Protein AF-A0A6B3IAJ5-F1 (afdb_monomer_lite)

pLDDT: mean 79.94, std 18.87, range [43.12, 98.06]

Radius of gyration: 25.72 Å; chains: 1; bounding box: 43×49×68 Å

Foldseek 3Di:
DDDDDDDDDDDDDDDDDPDPPDPPPPPPDPDDDCCRVVVQLLLQQLQADVDDDDPPDSHHPVSVCCVVVNPVPDDGDGDPPGDGDPPHD

Secondary structure (DSSP, 8-state):
---------------------S-TTSS--SS--HHHHTHHHHHHHHHH--S---TT-SS-HHHHHHHHH--TTPPP---TT--PPTT--

Sequence (89 aa):
MTDNTTTTMDSTTTDGVPGHATALGREQRQVTPPEDRYATELAFLAAHDPGPRPPGWLLTPRAVVTFVMGSAGEALSLPKDARPGAGVP

Structure (mmCIF, N/CA/C/O backbone):
data_AF-A0A6B3IAJ5-F1
#
_entry.id   AF-A0A6B3IAJ5-F1
#
loop_
_atom_site.group_PDB
_atom_site.id
_atom_site.type_symbol
_atom_site.label_atom_id
_atom_site.label_alt_id
_atom_site.label_comp_id
_atom_site.label_asym_id
_atom_site.label_entity_id
_atom_site.label_seq_id
_atom_site.pdbx_PDB_ins_code
_atom_site.Cartn_x
_atom_site.Cartn_y
_atom_site.Cartn_z
_atom_site.occupancy
_atom_site.B_iso_or_equiv
_atom_site.auth_seq_id
_atom_site.auth_comp_id
_atom_site.auth_asym_id
_atom_site.auth_atom_id
_atom_site.pdbx_PDB_model_num
ATOM 1 N N . MET A 1 1 ? 27.180 34.582 -50.756 1.00 44.97 1 MET A N 1
ATOM 2 C CA . MET A 1 1 ? 27.244 33.299 -51.481 1.00 44.97 1 MET A CA 1
ATOM 3 C C . MET A 1 1 ? 28.486 32.612 -50.973 1.00 44.97 1 MET A C 1
ATOM 5 O O . MET A 1 1 ? 29.573 33.066 -51.296 1.00 44.97 1 MET A O 1
ATOM 9 N N . THR A 1 2 ? 28.318 31.658 -50.064 1.00 43.12 2 THR A N 1
ATOM 10 C CA . THR A 1 2 ? 29.432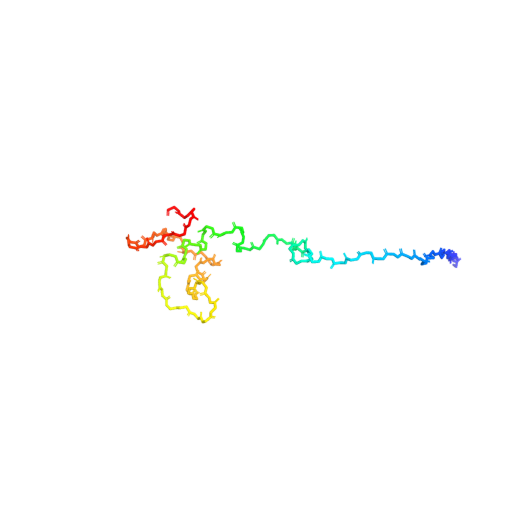 30.939 -49.445 1.00 43.12 2 THR A CA 1
ATOM 11 C C . THR A 1 2 ? 29.069 29.467 -49.502 1.00 43.12 2 THR A C 1
ATOM 13 O O . THR A 1 2 ? 28.044 29.061 -48.953 1.00 43.12 2 THR A O 1
ATOM 16 N N . ASP A 1 3 ? 29.855 28.722 -50.263 1.00 47.78 3 ASP A N 1
ATOM 17 C CA . ASP A 1 3 ? 29.647 27.319 -50.590 1.00 47.78 3 ASP A CA 1
ATOM 18 C C . ASP A 1 3 ? 29.909 26.426 -49.367 1.00 47.78 3 ASP A C 1
ATOM 20 O O . ASP A 1 3 ? 30.911 26.591 -48.671 1.00 47.78 3 ASP A O 1
ATOM 24 N N . ASN A 1 4 ? 29.003 25.480 -49.095 1.00 51.16 4 ASN A N 1
ATOM 25 C CA . ASN A 1 4 ? 29.183 24.449 -48.072 1.00 51.16 4 ASN A CA 1
ATOM 26 C C . ASN A 1 4 ? 29.501 23.112 -48.753 1.00 51.16 4 ASN A C 1
ATOM 28 O O . ASN A 1 4 ? 28.626 22.476 -49.344 1.00 51.16 4 ASN A O 1
ATOM 32 N N . THR A 1 5 ? 30.767 22.709 -48.686 1.00 59.34 5 THR A N 1
ATOM 33 C CA . THR A 1 5 ? 31.272 21.465 -49.266 1.00 59.34 5 THR A CA 1
ATOM 34 C C . THR A 1 5 ? 30.853 20.266 -48.414 1.00 59.34 5 THR A C 1
ATOM 36 O O . THR A 1 5 ? 31.206 20.148 -47.244 1.00 59.34 5 THR A O 1
ATOM 39 N N . THR A 1 6 ? 30.102 19.366 -49.043 1.00 52.03 6 THR A N 1
ATOM 40 C CA . THR A 1 6 ? 29.682 18.055 -48.533 1.00 52.03 6 THR A CA 1
ATOM 41 C C . THR A 1 6 ? 30.868 17.089 -48.463 1.00 52.03 6 THR A C 1
ATOM 43 O O . THR A 1 6 ? 31.551 16.892 -49.466 1.00 52.03 6 THR A O 1
ATOM 46 N N . THR A 1 7 ? 31.061 16.435 -47.314 1.00 59.75 7 THR A N 1
ATOM 47 C CA . THR A 1 7 ? 31.967 15.285 -47.149 1.00 59.75 7 THR A CA 1
ATOM 48 C C . THR A 1 7 ? 31.145 14.047 -46.802 1.00 59.75 7 THR A C 1
ATOM 50 O O . THR A 1 7 ? 30.576 13.945 -45.718 1.00 59.75 7 THR A O 1
ATOM 53 N N . THR A 1 8 ? 31.102 13.115 -47.751 1.00 60.91 8 THR A N 1
ATOM 54 C CA . THR A 1 8 ? 30.589 11.745 -47.632 1.00 60.91 8 THR A CA 1
ATOM 55 C C . THR A 1 8 ? 31.697 10.843 -47.094 1.00 60.91 8 THR A C 1
ATOM 57 O O . THR A 1 8 ? 32.784 10.839 -47.667 1.00 60.91 8 THR A O 1
ATOM 60 N N . MET A 1 9 ? 31.422 10.029 -46.072 1.00 57.47 9 MET A N 1
ATOM 61 C CA . MET A 1 9 ? 32.174 8.792 -45.835 1.00 57.47 9 MET A CA 1
ATOM 62 C C . MET A 1 9 ? 31.228 7.645 -45.461 1.00 57.47 9 MET A C 1
ATOM 64 O O . MET A 1 9 ? 30.433 7.741 -44.531 1.00 57.47 9 MET A O 1
ATOM 68 N N . ASP A 1 10 ? 31.338 6.596 -46.273 1.00 56.72 10 ASP A N 1
ATOM 69 C CA . ASP A 1 10 ? 30.730 5.270 -46.208 1.00 56.72 10 ASP A CA 1
ATOM 70 C C . ASP A 1 10 ? 31.424 4.407 -45.134 1.00 56.72 10 ASP A C 1
ATOM 72 O O . ASP A 1 10 ? 32.630 4.550 -44.917 1.00 56.72 10 ASP A O 1
ATOM 76 N N . SER A 1 11 ? 30.689 3.526 -44.448 1.00 55.22 11 SER A N 1
ATOM 77 C CA . SER A 1 11 ? 31.273 2.445 -43.632 1.00 55.22 11 SER A CA 1
ATOM 78 C C . SER A 1 11 ? 30.298 1.271 -43.471 1.00 55.22 11 SER A C 1
ATOM 80 O O . SER A 1 11 ? 29.477 1.217 -42.559 1.00 55.22 11 SER A O 1
ATOM 82 N N . THR A 1 12 ? 30.385 0.370 -44.448 1.00 54.16 12 THR A N 1
ATOM 83 C CA . THR A 1 12 ? 30.465 -1.105 -44.385 1.00 54.16 12 THR A CA 1
ATOM 84 C C . THR A 1 12 ? 29.818 -1.880 -43.217 1.00 54.16 12 THR A C 1
ATOM 86 O O . THR A 1 12 ? 30.259 -1.853 -42.073 1.00 54.16 12 THR A O 1
ATOM 89 N N . THR A 1 13 ? 28.843 -2.717 -43.589 1.00 62.12 13 THR A N 1
ATOM 90 C CA . THR A 1 13 ? 28.310 -3.896 -42.870 1.00 62.12 13 THR A CA 1
ATOM 91 C C . THR A 1 13 ? 29.303 -5.069 -42.891 1.00 62.12 13 THR A C 1
ATOM 93 O O . THR A 1 13 ? 29.892 -5.274 -43.950 1.00 62.12 13 THR A O 1
ATOM 96 N N . THR A 1 14 ? 29.429 -5.872 -41.809 1.00 57.97 14 THR A N 1
ATOM 97 C CA . THR A 1 14 ? 29.433 -7.371 -41.817 1.00 57.97 14 THR A CA 1
ATOM 98 C C . THR A 1 14 ? 29.656 -8.012 -40.420 1.00 57.97 14 THR A C 1
ATOM 100 O O . THR A 1 14 ? 30.541 -7.607 -39.675 1.00 57.97 14 THR A O 1
ATOM 103 N N . ASP A 1 15 ? 28.859 -9.066 -40.175 1.00 49.78 15 ASP A N 1
ATOM 104 C CA . ASP A 1 15 ? 29.000 -10.261 -39.310 1.00 49.78 15 ASP A CA 1
ATOM 105 C C . ASP A 1 15 ? 28.749 -10.287 -37.787 1.00 49.78 15 ASP A C 1
ATOM 107 O O . ASP A 1 15 ? 29.458 -9.697 -36.980 1.00 49.78 15 ASP A O 1
ATOM 111 N N . GLY A 1 16 ? 27.830 -11.200 -37.418 1.00 45.69 16 GLY A N 1
ATOM 112 C CA . GLY A 1 16 ? 28.018 -12.136 -36.302 1.00 45.69 16 GLY A CA 1
ATOM 113 C C . GLY A 1 16 ? 27.229 -11.856 -35.022 1.00 45.69 16 GLY A C 1
ATOM 114 O O . GLY A 1 16 ? 27.782 -11.320 -34.069 1.00 45.69 16 GLY A O 1
ATOM 115 N N . VAL A 1 17 ? 25.969 -12.304 -34.932 1.00 52.66 17 VAL A N 1
ATOM 116 C CA . VAL A 1 17 ? 25.213 -12.274 -33.664 1.00 52.66 17 VAL A CA 1
ATOM 117 C C . VAL A 1 17 ? 25.114 -13.675 -33.048 1.00 52.66 17 VAL A C 1
ATOM 119 O O . VAL A 1 17 ? 24.278 -14.471 -33.484 1.00 52.66 17 VAL A O 1
ATOM 122 N N . PRO A 1 18 ? 25.908 -14.004 -32.012 1.00 51.03 18 PRO A N 1
ATOM 123 C CA . PRO A 1 18 ? 25.627 -15.151 -31.168 1.00 51.03 18 PRO A CA 1
ATOM 124 C C . PRO A 1 18 ? 24.487 -14.814 -30.193 1.00 51.03 18 PRO A C 1
ATOM 126 O O . PRO A 1 18 ? 24.538 -13.828 -29.467 1.00 51.03 18 PRO A O 1
ATOM 129 N N . GLY A 1 19 ? 23.458 -15.666 -30.207 1.00 49.75 19 GLY A N 1
ATOM 130 C CA . GLY A 1 19 ? 22.519 -15.955 -29.118 1.00 49.75 19 GLY A CA 1
ATOM 131 C C . GLY A 1 19 ? 22.178 -14.828 -28.141 1.00 49.75 19 GLY A C 1
ATOM 132 O O . GLY A 1 19 ? 22.791 -14.714 -27.084 1.00 49.75 19 GLY A O 1
ATOM 133 N N . HIS A 1 20 ? 21.085 -14.110 -28.410 1.00 50.72 20 HIS A N 1
ATOM 134 C CA . HIS A 1 20 ? 20.383 -13.303 -27.408 1.00 50.72 20 HIS A CA 1
ATOM 135 C C . HIS A 1 20 ? 19.675 -14.216 -26.390 1.00 50.72 20 HIS A C 1
ATOM 137 O O . HIS A 1 20 ? 18.449 -14.325 -26.361 1.00 50.72 20 HIS A O 1
ATOM 143 N N . ALA A 1 21 ? 20.445 -14.927 -25.570 1.00 52.53 21 ALA A N 1
ATOM 144 C CA . ALA A 1 21 ? 19.926 -15.711 -24.462 1.00 52.53 21 ALA A CA 1
ATOM 145 C C . ALA A 1 21 ? 19.535 -14.770 -23.307 1.00 52.53 21 ALA A C 1
ATOM 147 O O . ALA A 1 21 ? 20.345 -14.408 -22.463 1.00 52.53 21 ALA A O 1
ATOM 148 N N . THR A 1 22 ? 18.270 -14.351 -23.312 1.00 52.28 22 THR A N 1
ATOM 149 C CA . THR A 1 22 ? 17.403 -14.181 -22.130 1.00 52.28 22 THR A CA 1
ATOM 150 C C . THR A 1 22 ? 17.996 -13.466 -20.897 1.00 52.28 22 THR A C 1
ATOM 152 O O . THR A 1 22 ? 17.878 -13.962 -19.779 1.00 52.28 22 THR A O 1
ATOM 155 N N . ALA A 1 23 ? 18.552 -12.260 -21.064 1.00 52.81 23 ALA A N 1
ATOM 156 C CA . ALA A 1 23 ? 18.846 -11.326 -19.954 1.00 52.81 23 ALA A CA 1
ATOM 157 C C . ALA A 1 23 ? 18.110 -9.964 -20.057 1.00 52.81 23 ALA A C 1
ATOM 159 O O . ALA A 1 23 ? 18.180 -9.129 -19.160 1.00 52.81 23 ALA A O 1
ATOM 160 N N . LEU A 1 24 ? 17.326 -9.744 -21.117 1.00 51.12 24 LEU A N 1
ATOM 161 C CA . LEU A 1 24 ? 16.935 -8.403 -21.583 1.00 51.12 24 LEU A CA 1
ATOM 162 C C . LEU A 1 24 ? 15.841 -7.664 -20.780 1.00 51.12 24 LEU A C 1
ATOM 164 O O . LEU A 1 24 ? 15.528 -6.522 -21.099 1.00 51.12 24 LEU A O 1
ATOM 168 N N . GLY A 1 25 ? 15.234 -8.266 -19.754 1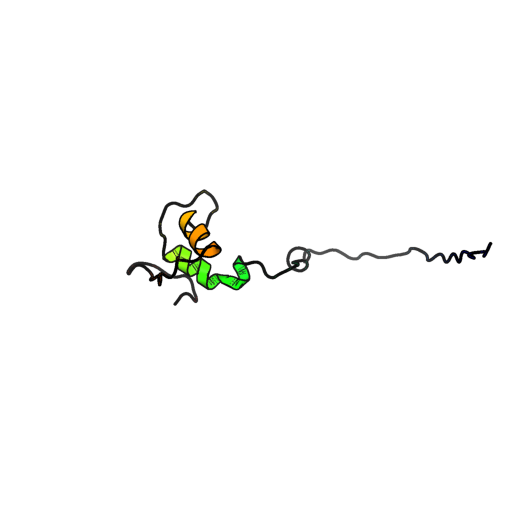.00 56.91 25 GLY A N 1
ATOM 169 C CA . GLY A 1 25 ? 14.063 -7.665 -19.089 1.00 56.91 25 GLY A CA 1
ATOM 170 C C . GLY A 1 25 ? 14.361 -6.753 -17.893 1.00 56.91 25 GLY A C 1
ATOM 171 O O . GLY A 1 25 ? 13.508 -5.964 -17.497 1.00 56.91 25 GLY A O 1
ATOM 172 N N . ARG A 1 26 ? 15.541 -6.877 -17.275 1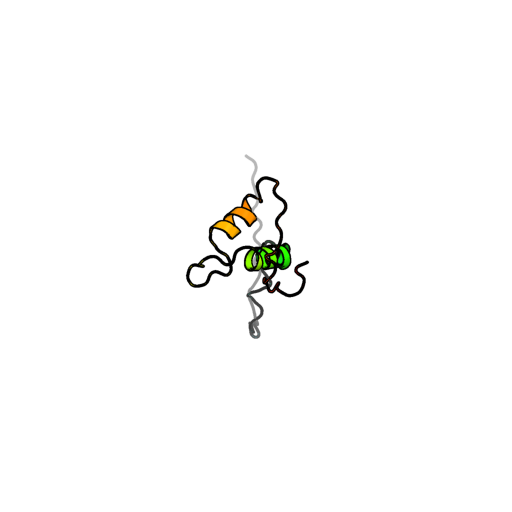.00 57.53 26 ARG A N 1
ATOM 173 C CA . ARG A 1 26 ? 15.852 -6.213 -15.990 1.00 57.53 26 ARG A CA 1
ATOM 174 C C . ARG A 1 26 ? 16.771 -4.999 -16.144 1.00 57.53 26 ARG A C 1
ATOM 176 O O . ARG A 1 26 ? 16.808 -4.151 -15.254 1.00 57.53 26 ARG A O 1
ATOM 183 N N . GLU A 1 27 ? 17.494 -4.935 -17.261 1.00 60.53 27 GLU A N 1
ATOM 184 C CA . GLU A 1 27 ? 18.680 -4.089 -17.446 1.00 60.53 27 GLU A CA 1
ATOM 185 C C . GLU A 1 27 ? 18.386 -2.726 -18.093 1.00 60.53 27 GLU A C 1
ATOM 187 O O . GLU A 1 27 ? 19.179 -1.805 -17.942 1.00 60.53 27 GLU A O 1
ATOM 192 N N . GLN A 1 28 ? 17.226 -2.537 -18.734 1.00 71.94 28 GLN A N 1
ATOM 193 C CA . GLN A 1 28 ? 1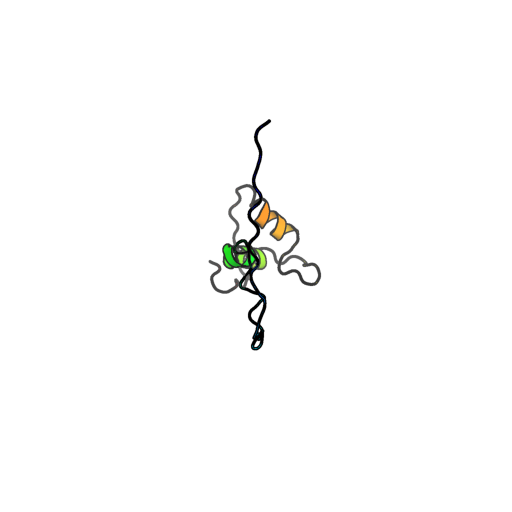6.846 -1.254 -19.350 1.00 71.94 28 GLN A CA 1
ATOM 194 C C . GLN A 1 28 ? 15.755 -0.518 -18.558 1.00 71.94 28 GLN A C 1
ATOM 196 O O . GLN A 1 28 ? 14.758 -0.061 -19.115 1.00 71.94 28 GLN A O 1
ATOM 201 N N . ARG A 1 29 ? 15.906 -0.409 -17.234 1.00 79.00 29 ARG A N 1
ATOM 202 C CA . ARG A 1 29 ? 15.022 0.446 -16.425 1.00 79.00 29 ARG A CA 1
ATOM 203 C C . ARG A 1 29 ? 15.621 1.844 -16.324 1.00 79.00 29 ARG A C 1
ATOM 205 O O . ARG A 1 29 ? 16.737 1.998 -15.842 1.00 79.00 29 ARG A O 1
ATOM 212 N N . GLN A 1 30 ? 14.866 2.858 -16.753 1.00 85.44 30 GLN A N 1
ATOM 213 C CA . GLN A 1 30 ? 15.289 4.261 -16.651 1.00 85.44 30 GLN A CA 1
ATOM 214 C C . GLN A 1 30 ? 15.500 4.696 -15.191 1.00 85.44 30 GLN A C 1
ATOM 216 O O . GLN A 1 30 ? 16.372 5.513 -14.915 1.00 85.44 30 GLN A O 1
ATOM 221 N N . VAL A 1 31 ? 14.729 4.131 -14.253 1.00 89.94 31 VAL A N 1
ATOM 222 C CA . VAL A 1 31 ? 14.863 4.348 -12.806 1.00 89.94 31 VAL A CA 1
ATOM 223 C C . VAL A 1 31 ? 14.530 3.067 -12.036 1.00 89.94 31 VAL A C 1
ATOM 225 O O . VAL A 1 31 ? 13.793 2.214 -12.533 1.00 89.94 31 VAL A O 1
ATOM 228 N N . THR A 1 32 ? 15.032 2.943 -10.802 1.00 90.69 32 THR A N 1
ATOM 229 C CA . THR A 1 32 ? 14.541 1.928 -9.855 1.00 90.69 32 THR A CA 1
ATOM 230 C C . THR A 1 32 ? 13.045 2.143 -9.632 1.00 90.69 32 THR A C 1
ATOM 232 O O . THR A 1 32 ? 12.656 3.262 -9.279 1.00 90.69 32 THR A O 1
ATOM 235 N N . PRO A 1 33 ? 12.208 1.117 -9.831 1.00 90.56 33 PRO A N 1
ATOM 236 C CA . PRO A 1 33 ? 10.776 1.282 -9.692 1.00 90.56 33 PRO A CA 1
ATOM 237 C C . PRO A 1 33 ? 10.392 1.414 -8.202 1.00 90.56 33 PRO A C 1
ATOM 239 O O . PRO A 1 33 ? 11.133 0.939 -7.330 1.00 90.56 33 PRO A O 1
ATOM 242 N N . PRO A 1 34 ? 9.273 2.083 -7.879 1.00 91.88 34 PRO A N 1
ATOM 243 C CA . PRO A 1 34 ? 8.848 2.301 -6.496 1.00 91.88 34 PRO A CA 1
ATOM 244 C C . PRO A 1 34 ? 8.683 1.012 -5.687 1.00 91.88 34 PRO A C 1
ATOM 246 O O . PRO A 1 34 ? 8.964 1.009 -4.493 1.00 91.88 34 PRO A O 1
ATOM 249 N N . GLU A 1 35 ? 8.291 -0.085 -6.330 1.00 92.88 35 GLU A N 1
ATOM 250 C CA . GLU A 1 35 ? 8.089 -1.387 -5.693 1.00 92.88 35 GLU A CA 1
ATOM 251 C C . GLU A 1 35 ? 9.397 -1.966 -5.146 1.00 92.88 35 GLU A C 1
ATOM 253 O O . GLU A 1 35 ? 9.395 -2.586 -4.086 1.00 92.88 35 GLU A O 1
ATOM 258 N N . ASP A 1 36 ? 10.514 -1.715 -5.835 1.00 93.25 36 ASP A N 1
ATOM 259 C CA . ASP A 1 36 ? 11.845 -2.123 -5.379 1.00 93.25 36 ASP A CA 1
ATOM 260 C C . ASP A 1 36 ? 12.368 -1.149 -4.314 1.00 93.25 36 ASP A C 1
ATOM 262 O O . ASP A 1 36 ? 12.904 -1.562 -3.287 1.00 93.25 36 ASP A O 1
ATOM 266 N N . ARG A 1 37 ? 12.223 0.164 -4.551 1.00 94.19 37 ARG A N 1
ATOM 267 C CA . ARG A 1 37 ? 12.780 1.199 -3.664 1.00 94.19 37 ARG A CA 1
ATOM 268 C C . ARG A 1 37 ? 12.078 1.254 -2.306 1.00 94.19 37 ARG A C 1
ATOM 270 O O . ARG A 1 37 ? 12.749 1.458 -1.299 1.00 94.19 37 ARG A O 1
ATOM 277 N N . TYR A 1 38 ? 10.760 1.086 -2.285 1.00 95.19 38 TYR A N 1
ATOM 278 C CA . TYR A 1 38 ? 9.909 1.245 -1.102 1.00 95.19 38 TYR A CA 1
ATOM 279 C C . TYR A 1 38 ? 9.245 -0.076 -0.690 1.00 95.19 38 TYR A C 1
ATOM 281 O O . TYR A 1 38 ? 8.162 -0.086 -0.107 1.00 95.19 38 TYR A O 1
ATOM 289 N N . ALA A 1 39 ? 9.901 -1.206 -0.976 1.00 94.88 39 ALA A N 1
ATOM 290 C CA . ALA A 1 39 ? 9.382 -2.545 -0.701 1.00 94.88 39 ALA A CA 1
ATOM 291 C C . ALA A 1 39 ? 8.916 -2.717 0.758 1.00 94.88 39 ALA A C 1
ATOM 293 O O . ALA A 1 39 ? 7.846 -3.274 1.007 1.00 94.88 39 ALA A O 1
ATOM 294 N N . THR A 1 40 ? 9.684 -2.194 1.721 1.00 95.19 40 THR A N 1
ATOM 295 C CA . THR A 1 40 ? 9.351 -2.261 3.153 1.00 95.19 40 THR A CA 1
ATOM 296 C C . THR A 1 40 ? 8.091 -1.468 3.498 1.00 95.19 40 THR A C 1
ATOM 298 O O . THR A 1 40 ? 7.234 -1.973 4.218 1.00 95.19 40 THR A O 1
ATOM 301 N N . GLU A 1 41 ? 7.940 -0.253 2.969 1.00 95.31 41 GLU A N 1
ATOM 302 C CA . GLU A 1 41 ? 6.754 0.582 3.208 1.00 95.31 41 GLU A CA 1
ATOM 303 C C . GLU A 1 41 ? 5.499 -0.051 2.598 1.00 95.31 41 GLU A C 1
ATOM 305 O O . GLU A 1 41 ? 4.442 -0.097 3.226 1.00 95.31 41 GLU A O 1
ATOM 310 N N . LEU A 1 42 ? 5.618 -0.616 1.395 1.00 95.94 42 LEU A N 1
ATOM 311 C CA . LEU A 1 42 ? 4.514 -1.317 0.740 1.00 95.94 42 LEU A CA 1
ATOM 312 C C . LEU A 1 42 ? 4.128 -2.596 1.496 1.00 95.94 42 LEU A C 1
ATOM 314 O O . LEU A 1 42 ? 2.940 -2.871 1.668 1.00 95.94 42 LEU A O 1
ATOM 318 N N . ALA A 1 43 ? 5.104 -3.356 1.999 1.00 95.06 43 ALA A N 1
ATOM 319 C CA . ALA A 1 43 ? 4.849 -4.528 2.836 1.00 95.06 43 ALA A CA 1
ATOM 320 C C . ALA A 1 43 ? 4.197 -4.147 4.177 1.00 95.06 43 ALA A C 1
ATOM 322 O O . ALA A 1 43 ? 3.284 -4.843 4.631 1.00 95.06 43 ALA A O 1
ATOM 323 N N . PHE A 1 44 ? 4.602 -3.024 4.776 1.00 96.19 44 PHE A N 1
ATOM 324 C CA . PHE A 1 44 ? 3.938 -2.453 5.946 1.00 96.19 44 PHE A CA 1
ATOM 325 C C . PHE A 1 44 ? 2.474 -2.126 5.641 1.00 96.19 44 PHE A C 1
ATOM 327 O O . PHE A 1 44 ? 1.584 -2.583 6.354 1.00 96.19 44 PHE A O 1
ATOM 334 N N . LEU A 1 45 ? 2.197 -1.398 4.556 1.00 96.00 45 LEU A N 1
ATOM 335 C CA . LEU A 1 45 ? 0.832 -1.014 4.186 1.00 96.00 45 LEU A CA 1
ATOM 336 C C . LEU A 1 45 ? -0.055 -2.228 3.879 1.00 96.00 45 LEU A C 1
ATOM 338 O O . LEU A 1 45 ? -1.235 -2.229 4.232 1.00 96.00 45 LEU A O 1
ATOM 342 N N . ALA A 1 46 ? 0.509 -3.286 3.291 1.00 94.75 46 ALA A N 1
ATOM 343 C CA . ALA A 1 46 ? -0.205 -4.539 3.051 1.00 94.75 46 ALA A CA 1
ATOM 344 C C . ALA A 1 46 ? -0.624 -5.244 4.352 1.00 94.75 46 ALA A C 1
ATOM 346 O O . ALA A 1 46 ? -1.692 -5.861 4.392 1.00 94.75 46 ALA A O 1
ATOM 347 N N . ALA A 1 47 ? 0.203 -5.155 5.397 1.00 94.50 47 ALA A N 1
ATOM 348 C CA . ALA A 1 47 ? -0.085 -5.694 6.725 1.00 94.50 47 ALA A CA 1
ATOM 349 C C . ALA A 1 47 ? -0.989 -4.765 7.559 1.00 94.50 47 ALA A C 1
ATOM 351 O O . ALA A 1 47 ? -1.788 -5.246 8.362 1.00 94.50 47 ALA A O 1
ATOM 352 N N . HIS A 1 48 ? -0.879 -3.450 7.359 1.00 95.12 48 HIS A N 1
ATOM 353 C CA . HIS A 1 48 ? -1.666 -2.429 8.047 1.00 95.12 48 HIS A CA 1
ATOM 354 C C . HIS A 1 48 ? -3.138 -2.430 7.608 1.00 95.12 48 HIS A C 1
ATOM 356 O O . HIS A 1 48 ? -4.022 -2.289 8.452 1.00 95.12 48 HIS A O 1
ATOM 362 N N . ASP A 1 49 ? -3.413 -2.601 6.308 1.00 95.19 49 ASP A N 1
ATOM 363 C CA . ASP A 1 49 ? -4.771 -2.569 5.752 1.00 95.19 49 ASP A CA 1
ATOM 364 C C . ASP A 1 49 ? -5.227 -3.947 5.220 1.00 95.19 49 ASP A C 1
ATOM 366 O O . ASP A 1 49 ? -4.929 -4.301 4.073 1.00 95.19 49 ASP A O 1
ATOM 370 N N . PRO A 1 50 ? -5.984 -4.736 6.014 1.00 91.31 50 PRO A N 1
ATOM 371 C CA . PRO A 1 50 ? -6.464 -6.063 5.621 1.00 91.31 50 PRO A CA 1
ATOM 372 C C . PRO A 1 50 ? -7.738 -6.034 4.755 1.00 91.31 50 PRO A C 1
ATOM 374 O O . PRO A 1 50 ? -8.373 -7.074 4.572 1.00 91.31 50 PRO A O 1
ATOM 377 N N . GLY A 1 51 ? -8.153 -4.864 4.255 1.00 94.31 51 GLY A N 1
ATOM 378 C CA . GLY A 1 51 ? -9.361 -4.713 3.444 1.00 94.31 51 GLY A CA 1
ATOM 379 C C . GLY A 1 51 ? -9.356 -5.508 2.122 1.00 94.31 51 GLY A C 1
ATOM 380 O O . GLY A 1 51 ? -8.333 -6.065 1.711 1.00 94.31 51 GLY A O 1
ATOM 381 N N . PRO A 1 52 ? -10.505 -5.568 1.421 1.00 96.25 52 PRO A N 1
ATOM 382 C CA . PRO A 1 52 ? -10.627 -6.300 0.165 1.00 96.25 52 PRO A CA 1
ATOM 383 C C . PRO A 1 52 ? -9.715 -5.716 -0.922 1.00 96.25 52 PRO A C 1
ATOM 385 O O . PRO A 1 52 ? -9.600 -4.498 -1.081 1.00 96.25 52 PRO A O 1
ATOM 388 N N . ARG A 1 53 ? -9.092 -6.606 -1.701 1.00 96.88 53 ARG A N 1
ATOM 389 C CA . ARG A 1 53 ? -8.177 -6.257 -2.792 1.00 96.88 53 ARG A CA 1
ATOM 390 C C . ARG A 1 53 ? -8.786 -6.674 -4.131 1.00 96.88 53 ARG A C 1
ATOM 392 O O . ARG A 1 53 ? -9.295 -7.794 -4.225 1.00 96.88 53 ARG A O 1
ATOM 399 N N . PRO A 1 54 ? -8.741 -5.816 -5.164 1.00 97.56 54 PRO A N 1
ATOM 400 C CA . PRO A 1 54 ? -9.069 -6.235 -6.520 1.00 97.56 54 PRO A CA 1
ATOM 401 C C . PRO A 1 54 ? -8.207 -7.431 -6.968 1.00 97.56 54 PRO A C 1
ATOM 403 O O . PRO A 1 54 ? -7.103 -7.627 -6.447 1.00 97.56 54 PRO A O 1
ATOM 406 N N . PRO A 1 55 ? -8.666 -8.227 -7.949 1.00 97.44 55 PRO A N 1
ATOM 407 C CA . PRO A 1 55 ? -7.873 -9.329 -8.484 1.00 97.44 55 PRO A CA 1
ATOM 408 C C . PRO A 1 55 ? -6.480 -8.870 -8.938 1.00 97.44 55 PRO A C 1
ATOM 410 O O . PRO A 1 55 ? -6.346 -7.904 -9.686 1.00 97.44 55 PRO A O 1
ATOM 413 N N . GLY A 1 56 ? -5.443 -9.571 -8.473 1.00 95.88 56 GLY A N 1
ATOM 414 C CA . GLY A 1 56 ? -4.043 -9.283 -8.806 1.00 95.88 56 GLY A CA 1
ATOM 415 C C . GLY A 1 56 ? -3.384 -8.164 -7.993 1.00 95.88 56 GLY A C 1
ATOM 416 O O . GLY A 1 56 ? -2.225 -7.853 -8.244 1.00 95.88 56 GLY A O 1
ATOM 417 N N . TRP A 1 57 ? -4.078 -7.560 -7.023 1.00 96.19 57 TRP A N 1
ATOM 418 C CA . TRP A 1 57 ? -3.527 -6.470 -6.215 1.00 96.19 57 TRP A CA 1
ATOM 419 C C . TRP A 1 57 ? -3.002 -6.962 -4.865 1.00 96.19 57 TRP A C 1
ATOM 421 O O . TRP A 1 57 ? -3.644 -7.756 -4.178 1.00 96.19 57 TRP A O 1
ATOM 431 N N . LEU A 1 58 ? -1.850 -6.426 -4.454 1.00 94.12 58 LEU A N 1
ATOM 432 C CA . LEU A 1 58 ? -1.259 -6.671 -3.131 1.00 94.12 58 LEU A CA 1
ATOM 433 C C . LEU A 1 58 ? -1.765 -5.693 -2.060 1.00 94.12 58 LEU A C 1
ATOM 435 O O . LEU A 1 58 ? -1.718 -5.994 -0.869 1.00 94.12 58 LEU A O 1
ATOM 439 N N . LEU A 1 59 ? -2.291 -4.541 -2.477 1.00 96.81 59 LEU A N 1
ATOM 440 C CA . LEU A 1 59 ? -2.790 -3.477 -1.610 1.00 96.81 59 LEU A CA 1
ATOM 441 C C . LEU A 1 59 ? -4.270 -3.205 -1.874 1.00 96.81 59 LEU A C 1
ATOM 443 O O . LEU A 1 59 ? -4.789 -3.477 -2.957 1.00 96.81 59 LEU A O 1
ATOM 447 N N . THR A 1 60 ? -4.950 -2.637 -0.882 1.00 97.62 60 THR A N 1
ATOM 448 C CA . THR A 1 60 ? -6.264 -2.029 -1.103 1.00 97.62 60 THR A CA 1
ATOM 449 C C . THR A 1 60 ? -6.089 -0.716 -1.883 1.00 97.62 60 THR A C 1
ATOM 451 O O . THR A 1 60 ? -5.030 -0.084 -1.795 1.00 97.62 60 THR A O 1
ATOM 454 N N . PRO A 1 61 ? -7.119 -0.227 -2.597 1.00 98.06 61 PRO A N 1
ATOM 455 C CA . PRO A 1 61 ? -7.060 1.095 -3.224 1.00 98.06 61 PRO A CA 1
ATOM 456 C C . PRO A 1 61 ? -6.742 2.220 -2.226 1.00 98.06 61 PRO A C 1
ATOM 458 O O . PRO A 1 61 ? -6.002 3.144 -2.548 1.00 98.06 61 PRO A O 1
ATOM 461 N N . ARG A 1 62 ? -7.245 2.114 -0.989 1.00 97.44 62 ARG A N 1
ATOM 462 C CA . ARG A 1 62 ? -6.975 3.079 0.084 1.00 97.44 62 ARG A CA 1
ATOM 463 C C . ARG A 1 62 ? -5.498 3.092 0.478 1.00 97.44 62 ARG A C 1
ATOM 465 O O . ARG A 1 62 ? -4.914 4.165 0.556 1.00 97.44 62 ARG A O 1
ATOM 472 N N . ALA A 1 63 ? -4.890 1.922 0.666 1.00 97.50 63 ALA A N 1
ATOM 473 C CA . ALA A 1 63 ? -3.472 1.805 0.993 1.00 97.50 63 ALA A CA 1
ATOM 474 C C . ALA A 1 63 ? -2.570 2.345 -0.131 1.00 97.50 63 ALA A C 1
ATOM 476 O O . ALA A 1 63 ? -1.565 2.992 0.152 1.00 97.50 63 ALA A O 1
ATOM 477 N N . VAL A 1 64 ? -2.953 2.161 -1.402 1.00 97.50 64 VAL A N 1
ATOM 478 C CA . VAL A 1 64 ? -2.246 2.775 -2.542 1.00 97.50 64 VAL A CA 1
ATOM 479 C C . VAL A 1 64 ? -2.314 4.304 -2.481 1.00 97.50 64 VAL A C 1
ATOM 481 O O . VAL A 1 64 ? -1.295 4.967 -2.659 1.00 97.50 64 VAL A O 1
ATOM 484 N N . VAL A 1 65 ? -3.484 4.880 -2.185 1.00 97.75 65 VAL A N 1
ATOM 485 C CA . VAL A 1 65 ? -3.618 6.337 -2.003 1.00 97.75 65 VAL A CA 1
ATOM 486 C C . VAL A 1 65 ? -2.742 6.823 -0.852 1.00 97.75 65 VAL A C 1
ATOM 488 O O . VAL A 1 65 ? -2.046 7.819 -1.016 1.00 97.75 65 VAL A O 1
ATOM 491 N N . THR A 1 66 ? -2.717 6.113 0.278 1.00 97.81 66 THR A N 1
ATOM 492 C CA . THR A 1 66 ? -1.842 6.449 1.412 1.00 97.81 66 THR A CA 1
ATOM 493 C C . THR A 1 66 ? -0.361 6.406 1.037 1.00 97.81 66 THR A C 1
ATOM 495 O O . THR A 1 66 ? 0.386 7.274 1.470 1.00 97.81 66 THR A O 1
ATOM 498 N N . PHE A 1 67 ? 0.073 5.453 0.211 1.00 97.38 67 PHE A N 1
ATOM 499 C CA . PHE A 1 67 ? 1.454 5.408 -0.275 1.00 97.38 67 PHE A CA 1
ATOM 500 C C . PHE A 1 67 ? 1.808 6.632 -1.135 1.00 97.38 67 PHE A C 1
ATOM 502 O O . PHE A 1 67 ? 2.847 7.251 -0.936 1.00 97.38 67 PHE A O 1
ATOM 509 N N . VAL A 1 68 ? 0.933 7.009 -2.074 1.00 97.31 68 VAL A N 1
ATOM 510 C CA . VAL A 1 68 ? 1.204 8.103 -3.026 1.00 97.31 68 VAL A CA 1
ATOM 511 C C . VAL A 1 68 ? 1.049 9.483 -2.385 1.00 97.31 68 VAL A C 1
ATOM 513 O O . VAL A 1 68 ? 1.853 10.378 -2.632 1.00 97.31 68 VAL A O 1
ATOM 516 N N . MET A 1 69 ? 0.001 9.670 -1.584 1.00 98.06 69 MET A N 1
ATOM 517 C CA . MET A 1 69 ? -0.378 10.969 -1.017 1.00 98.06 69 MET A CA 1
ATOM 518 C C . MET A 1 69 ? 0.135 11.173 0.413 1.00 98.06 69 MET A C 1
ATOM 520 O O . MET A 1 69 ? 0.040 12.278 0.947 1.00 98.06 69 MET A O 1
ATOM 524 N N . GLY A 1 70 ? 0.662 10.124 1.044 1.00 96.50 70 GLY A N 1
ATOM 525 C CA . GLY A 1 70 ? 0.995 10.103 2.464 1.00 96.50 70 GLY A CA 1
ATOM 526 C C . GLY A 1 70 ? -0.223 9.878 3.370 1.00 96.50 70 GLY A C 1
ATOM 527 O O . GLY A 1 70 ? -1.375 9.816 2.936 1.00 96.50 70 GLY A O 1
ATOM 528 N N . SER A 1 71 ? 0.036 9.772 4.673 1.00 95.81 71 SER A N 1
ATOM 529 C CA . SER A 1 71 ? -0.958 9.529 5.732 1.00 95.81 71 SER A CA 1
ATOM 530 C C . SER A 1 71 ? -1.578 10.808 6.313 1.00 95.81 71 SER A C 1
ATOM 532 O O . SER A 1 71 ? -2.075 10.797 7.434 1.00 95.81 71 SER A O 1
ATOM 534 N N . ALA A 1 72 ? -1.502 11.935 5.597 1.00 95.12 72 ALA A N 1
ATOM 535 C CA . ALA A 1 72 ? -1.927 13.253 6.090 1.00 95.12 72 ALA A CA 1
ATOM 536 C C . ALA A 1 72 ? -1.286 13.669 7.438 1.00 95.12 72 ALA A C 1
ATOM 538 O O . ALA A 1 72 ? -1.863 14.443 8.197 1.00 95.12 72 ALA A O 1
ATOM 539 N N . GLY A 1 73 ? -0.079 13.170 7.727 1.00 94.12 73 GLY A N 1
ATOM 540 C CA . GLY A 1 73 ? 0.647 13.449 8.969 1.00 94.12 73 GLY A CA 1
ATOM 541 C C . GLY A 1 73 ? 0.364 12.467 10.108 1.00 94.12 73 GLY A C 1
ATOM 542 O O . GLY A 1 73 ? 0.957 12.608 11.176 1.00 94.12 73 GLY A O 1
ATOM 543 N N . GLU A 1 74 ? -0.487 11.458 9.903 1.00 95.00 74 GLU A N 1
ATOM 544 C CA . GLU A 1 74 ? -0.731 10.429 10.914 1.00 95.00 74 GLU A CA 1
ATOM 545 C C . GLU A 1 74 ? 0.372 9.365 10.938 1.00 95.00 74 GLU A C 1
ATOM 547 O O . GLU A 1 74 ? 0.802 8.854 9.900 1.00 95.00 74 GLU A O 1
ATOM 552 N N . ALA A 1 75 ? 0.806 8.989 12.141 1.00 94.50 75 ALA A N 1
ATOM 553 C CA . ALA A 1 75 ? 1.679 7.840 12.332 1.00 94.50 75 ALA A CA 1
ATOM 554 C C . ALA A 1 75 ? 0.854 6.549 12.252 1.00 94.50 75 ALA A C 1
ATOM 556 O O . ALA A 1 75 ? -0.099 6.362 13.009 1.00 94.50 75 ALA A O 1
ATOM 557 N N . LEU A 1 76 ? 1.228 5.654 11.338 1.00 94.75 76 LEU A N 1
ATOM 558 C CA . LEU A 1 76 ? 0.555 4.372 11.162 1.00 94.75 76 LEU A CA 1
ATOM 559 C C . LEU A 1 76 ? 1.208 3.301 12.039 1.00 94.75 76 LEU A C 1
ATOM 561 O O . LEU A 1 76 ? 2.430 3.233 12.142 1.00 94.75 76 LEU A O 1
ATOM 565 N N . SER A 1 77 ? 0.381 2.421 12.601 1.00 94.31 77 SER A N 1
ATOM 566 C CA . SER A 1 77 ? 0.816 1.264 13.390 1.00 94.31 77 SER A CA 1
ATOM 567 C C . SER A 1 77 ? 0.176 -0.008 12.856 1.00 94.31 77 SER A C 1
ATOM 569 O O . SER A 1 77 ? -0.954 0.017 12.364 1.00 94.31 77 SER A O 1
ATOM 571 N N . LEU A 1 78 ? 0.874 -1.137 12.961 1.00 93.75 78 LEU A N 1
ATOM 572 C CA . LEU A 1 78 ? 0.297 -2.422 12.581 1.00 93.75 78 LEU A CA 1
ATOM 573 C C . LEU A 1 78 ? -0.771 -2.877 13.593 1.00 93.75 78 LEU A C 1
ATOM 575 O O . LEU A 1 78 ? -0.615 -2.663 14.799 1.00 93.75 78 LEU A O 1
ATOM 579 N N . PRO A 1 79 ? -1.847 -3.537 13.128 1.00 88.31 79 PRO A N 1
ATOM 580 C CA . PRO A 1 79 ? -2.756 -4.266 14.002 1.00 88.31 79 PRO A CA 1
ATOM 581 C C . PRO A 1 79 ? -2.011 -5.321 14.828 1.00 88.31 79 PRO A C 1
ATOM 583 O O . PRO A 1 79 ? -1.053 -5.925 14.353 1.00 88.31 79 PRO A O 1
ATOM 586 N N . LYS A 1 80 ? -2.501 -5.609 16.040 1.00 86.50 80 LYS A N 1
ATOM 587 C CA . LYS A 1 80 ? -1.867 -6.564 16.967 1.00 86.50 80 LYS A CA 1
ATOM 588 C C . LYS A 1 80 ? -1.642 -7.958 16.364 1.00 86.50 80 LYS A C 1
ATOM 590 O O . LYS A 1 80 ? -0.643 -8.598 16.669 1.00 86.50 80 LYS A O 1
ATOM 595 N N . ASP A 1 81 ? -2.559 -8.398 15.507 1.00 86.31 81 ASP A N 1
ATOM 596 C CA . ASP A 1 81 ? -2.536 -9.732 14.902 1.00 86.31 81 ASP A CA 1
ATOM 597 C C . ASP A 1 81 ? -1.980 -9.724 13.466 1.00 86.31 81 ASP A C 1
ATOM 599 O O . ASP A 1 81 ? -2.068 -10.725 12.745 1.00 86.31 81 ASP A O 1
ATOM 603 N N . ALA A 1 82 ? -1.422 -8.594 13.019 1.00 84.88 82 ALA A N 1
ATOM 604 C CA . ALA A 1 82 ? -0.793 -8.507 11.713 1.00 84.88 82 ALA A CA 1
ATOM 605 C C . ALA A 1 82 ? 0.459 -9.392 11.668 1.00 84.88 82 ALA A C 1
ATOM 607 O O . ALA A 1 82 ? 1.237 -9.460 12.618 1.00 84.88 82 ALA A O 1
ATOM 608 N N . ARG A 1 83 ? 0.672 -10.059 10.530 1.00 79.94 83 ARG A N 1
ATOM 609 C CA . ARG A 1 83 ? 1.931 -10.744 10.222 1.00 79.94 83 ARG A CA 1
ATOM 610 C C . ARG A 1 83 ? 2.698 -9.911 9.195 1.00 79.94 83 ARG A C 1
ATOM 612 O O . ARG A 1 83 ? 2.389 -10.023 8.007 1.00 79.94 83 ARG A O 1
ATOM 619 N N . PRO A 1 84 ? 3.640 -9.059 9.635 1.00 75.19 84 PRO A N 1
ATOM 620 C CA . PRO A 1 84 ? 4.455 -8.282 8.719 1.00 75.19 84 PRO A CA 1
ATOM 621 C C . PRO A 1 84 ? 5.310 -9.191 7.829 1.00 75.19 84 PRO A C 1
ATOM 623 O O . PRO A 1 84 ? 5.761 -10.259 8.251 1.00 75.19 84 PRO A O 1
ATOM 626 N N . GLY A 1 85 ? 5.542 -8.757 6.589 1.00 73.38 85 GLY A N 1
ATOM 627 C CA . GLY A 1 85 ? 6.563 -9.357 5.731 1.00 73.38 85 GLY A CA 1
ATOM 628 C C . GLY A 1 85 ? 7.971 -9.136 6.298 1.00 73.38 85 GLY A C 1
ATOM 629 O O . GLY A 1 85 ? 8.181 -8.290 7.166 1.00 73.38 85 GLY A O 1
ATOM 630 N N . ALA A 1 86 ? 8.952 -9.897 5.809 1.00 71.06 86 ALA A N 1
ATOM 631 C CA . ALA A 1 86 ? 10.337 -9.764 6.257 1.00 71.06 86 ALA A CA 1
ATOM 632 C C . ALA A 1 86 ? 10.850 -8.320 6.092 1.00 71.06 86 ALA A C 1
ATOM 634 O O . ALA A 1 86 ? 10.716 -7.732 5.021 1.00 71.06 86 ALA A O 1
ATOM 635 N N . GLY A 1 87 ? 11.452 -7.768 7.151 1.00 69.94 87 GLY A N 1
ATOM 636 C CA . GLY A 1 87 ? 12.031 -6.421 7.145 1.00 69.94 87 GLY A CA 1
ATOM 637 C C . GLY A 1 87 ? 11.052 -5.280 7.438 1.00 69.94 87 GLY A C 1
ATOM 638 O O . GLY A 1 87 ? 11.471 -4.126 7.400 1.00 69.94 87 GLY A O 1
ATOM 639 N N . VAL A 1 88 ? 9.786 -5.578 7.744 1.00 78.62 88 VAL A N 1
ATOM 640 C CA . VAL A 1 88 ? 8.816 -4.589 8.235 1.00 78.62 88 VAL A CA 1
ATOM 641 C C . VAL A 1 88 ? 8.961 -4.449 9.764 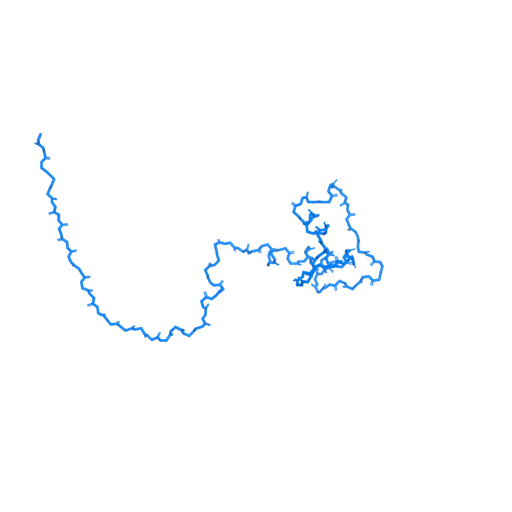1.00 78.62 88 VAL A C 1
ATOM 643 O O . VAL A 1 88 ? 8.956 -5.483 10.439 1.00 78.62 88 VAL A O 1
ATOM 646 N N . PRO A 1 89 ? 9.140 -3.222 10.298 1.00 64.75 89 PRO A N 1
ATOM 647 C CA . PRO A 1 89 ? 9.325 -2.966 11.730 1.00 64.75 89 PRO A CA 1
ATOM 648 C C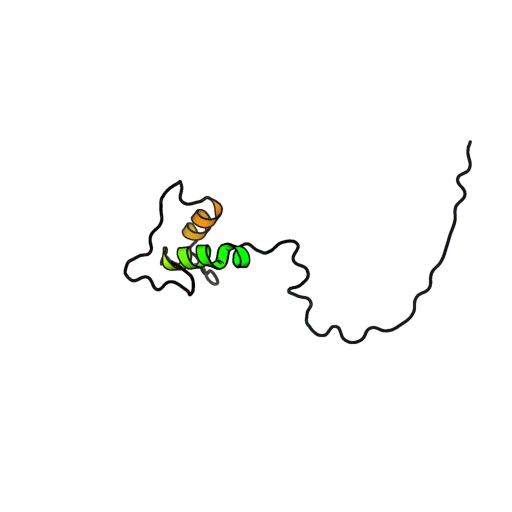 . PRO A 1 89 ? 8.060 -3.181 12.572 1.00 64.75 89 PRO A C 1
ATOM 650 O O . PRO A 1 89 ? 6.940 -3.151 12.009 1.00 64.75 89 PRO A O 1
#